Protein AF-A0A955VYK1-F1 (afdb_monomer)

Solvent-accessible surface area (backbone atoms only — not comparable to full-atom values): 4616 Å² total; per-residue (Å²): 111,44,52,35,89,85,80,61,48,80,57,31,43,59,55,96,67,14,25,39,34,69,56,90,92,47,73,46,77,44,62,56,90,43,77,46,80,45,62,39,81,52,85,93,63,51,50,78,36,80,42,64,17,41,79,82,73,75,78,75,81,74,79,79,76,81,78,79,79,84,129

Secondary structure (DSSP, 8-state):
-EE-TTT--EEEEE-SSEEEEEETTEEEEEESS-EEEEE--STTT--EEEEESSPPPPPPPPPPPP-PPP-

pLDDT: mean 86.68, std 11.27, range [62.16, 98.19]

Structure (mmCIF, N/CA/C/O backbone):
data_AF-A0A955VYK1-F1
#
_entry.id   AF-A0A955VYK1-F1
#
loop_
_atom_site.group_PDB
_atom_site.id
_atom_site.type_symbol
_atom_site.label_atom_id
_atom_site.label_alt_id
_atom_site.label_comp_id
_atom_site.label_asym_id
_atom_site.label_entity_id
_atom_site.label_seq_id
_atom_site.pdbx_PDB_ins_code
_atom_site.Cartn_x
_atom_site.Cartn_y
_atom_site.Cartn_z
_atom_site.occupancy
_atom_site.B_iso_or_equiv
_atom_site.auth_seq_id
_atom_site.auth_comp_id
_atom_site.auth_asym_id
_atom_site.auth_atom_id
_atom_site.pdbx_PDB_model_num
ATOM 1 N N . ASP A 1 1 ? 9.474 -4.153 5.651 1.00 90.56 1 ASP A N 1
ATOM 2 C CA . ASP A 1 1 ? 8.048 -3.889 5.944 1.00 90.56 1 ASP A CA 1
ATOM 3 C C . ASP A 1 1 ? 7.650 -2.471 5.577 1.00 90.56 1 ASP A C 1
ATOM 5 O O . ASP A 1 1 ? 8.399 -1.543 5.853 1.00 90.56 1 ASP A O 1
ATOM 9 N N . CYS A 1 2 ? 6.467 -2.300 4.990 1.00 92.69 2 CYS A N 1
ATOM 10 C CA . CYS A 1 2 ? 5.874 -0.998 4.702 1.00 92.69 2 CYS A CA 1
ATOM 11 C C . CYS A 1 2 ? 4.844 -0.664 5.783 1.00 92.69 2 CYS A C 1
ATOM 13 O O . CYS A 1 2 ? 3.820 -1.341 5.919 1.00 92.69 2 CYS A O 1
ATOM 15 N N . ARG A 1 3 ? 5.123 0.376 6.570 1.00 95.94 3 ARG A N 1
ATOM 16 C CA . ARG A 1 3 ? 4.277 0.812 7.684 1.00 95.94 3 ARG A CA 1
ATOM 17 C C . ARG A 1 3 ? 3.603 2.139 7.371 1.00 95.94 3 ARG A C 1
ATOM 19 O O . ARG A 1 3 ? 4.124 2.947 6.609 1.00 95.94 3 ARG A O 1
ATOM 26 N N . CYS A 1 4 ? 2.445 2.356 7.979 1.00 97.06 4 CYS A N 1
ATOM 27 C CA . CYS A 1 4 ? 1.751 3.628 7.919 1.00 97.06 4 CYS A CA 1
ATOM 28 C C . CYS A 1 4 ? 2.628 4.726 8.525 1.00 97.06 4 CYS A C 1
ATOM 30 O O . CYS A 1 4 ? 3.022 4.622 9.687 1.00 97.06 4 CYS A O 1
ATOM 32 N N . LYS A 1 5 ? 2.862 5.800 7.767 1.00 96.81 5 LYS A N 1
ATOM 33 C CA . LYS A 1 5 ? 3.681 6.944 8.188 1.00 96.81 5 LYS A CA 1
ATOM 34 C C . LYS A 1 5 ? 3.130 7.702 9.401 1.00 96.81 5 LYS A C 1
ATOM 36 O O . LYS A 1 5 ? 3.878 8.422 10.042 1.00 96.81 5 LYS A O 1
ATOM 41 N N . ALA A 1 6 ? 1.838 7.548 9.706 1.00 97.69 6 ALA A N 1
ATOM 42 C CA . ALA A 1 6 ? 1.185 8.236 10.821 1.00 97.69 6 ALA A CA 1
ATOM 43 C C . ALA A 1 6 ? 1.092 7.383 12.096 1.00 97.69 6 ALA A C 1
ATOM 45 O O . ALA A 1 6 ? 1.458 7.841 13.169 1.00 97.69 6 ALA A O 1
ATOM 46 N N . CYS A 1 7 ? 0.595 6.143 12.004 1.00 97.12 7 CYS A N 1
ATOM 47 C CA . CYS A 1 7 ? 0.330 5.308 13.189 1.00 97.12 7 CYS A CA 1
ATOM 48 C C . CYS A 1 7 ? 1.227 4.070 13.314 1.00 97.12 7 CYS A C 1
ATOM 50 O O . CYS A 1 7 ? 1.011 3.246 14.203 1.00 97.12 7 CYS A O 1
ATOM 52 N N . GLY A 1 8 ? 2.170 3.873 12.389 1.00 96.50 8 GLY A N 1
ATOM 53 C CA . GLY A 1 8 ? 3.108 2.749 12.405 1.00 96.50 8 GLY A CA 1
ATOM 54 C C . GLY A 1 8 ? 2.504 1.374 12.096 1.00 96.50 8 GLY A C 1
ATOM 55 O O . GLY A 1 8 ? 3.238 0.388 12.068 1.00 96.50 8 GLY A O 1
ATOM 56 N N . ALA A 1 9 ? 1.194 1.277 11.840 1.00 96.31 9 ALA A N 1
ATOM 57 C CA . ALA A 1 9 ? 0.545 0.012 11.499 1.00 96.31 9 ALA A CA 1
ATOM 58 C C . ALA A 1 9 ? 1.174 -0.617 10.246 1.00 96.31 9 ALA A C 1
ATOM 60 O O . ALA A 1 9 ? 1.437 0.079 9.265 1.00 96.31 9 ALA A O 1
ATOM 61 N N . LEU A 1 10 ? 1.391 -1.934 10.260 1.00 95.62 10 LEU A N 1
ATOM 62 C CA . LEU A 1 10 ? 1.885 -2.665 9.095 1.00 95.62 10 LEU A CA 1
ATOM 63 C C . LEU A 1 10 ? 0.829 -2.648 7.984 1.00 95.62 10 LEU A C 1
ATOM 65 O O . LEU A 1 10 ? -0.289 -3.111 8.199 1.00 95.62 10 LEU A O 1
ATOM 69 N N . LEU A 1 11 ? 1.183 -2.118 6.814 1.00 95.25 11 LEU A N 1
ATOM 70 C CA . LEU A 1 11 ? 0.294 -2.048 5.651 1.00 95.25 11 LEU A CA 1
ATOM 71 C C . LEU A 1 11 ? 0.610 -3.139 4.631 1.00 95.25 11 LEU A C 1
ATOM 73 O O . LEU A 1 11 ? -0.301 -3.716 4.046 1.00 95.25 11 LEU A O 1
ATOM 77 N N . ALA A 1 12 ? 1.895 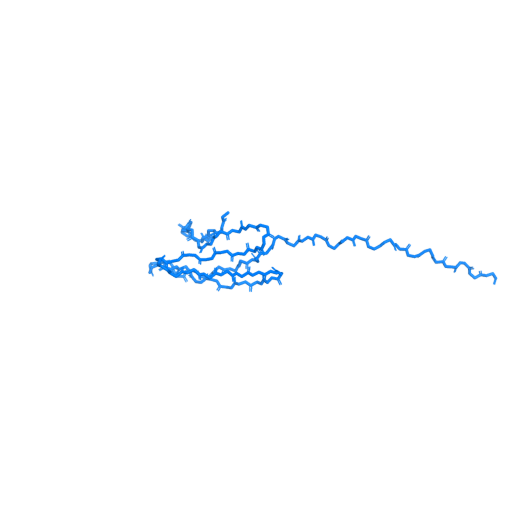-3.421 4.429 1.00 94.88 12 ALA A N 1
ATOM 78 C CA . ALA A 1 12 ? 2.358 -4.399 3.460 1.00 94.88 12 ALA A CA 1
ATOM 79 C C . ALA A 1 12 ? 3.750 -4.918 3.825 1.00 94.88 12 ALA A C 1
ATOM 81 O O . ALA A 1 12 ? 4.496 -4.280 4.576 1.00 94.88 12 ALA A O 1
ATOM 82 N N . LYS A 1 13 ? 4.126 -6.051 3.244 1.00 93.44 13 LYS A N 1
ATOM 83 C CA . LYS A 1 13 ? 5.507 -6.532 3.205 1.00 93.44 13 LYS A CA 1
ATOM 84 C C . LYS A 1 13 ? 6.073 -6.282 1.817 1.00 93.44 13 LYS A C 1
ATOM 86 O O . LYS A 1 13 ? 5.363 -6.446 0.834 1.00 93.44 13 LYS A O 1
ATOM 91 N N . ARG A 1 14 ? 7.333 -5.867 1.756 1.00 91.31 14 ARG A N 1
ATOM 92 C CA . ARG A 1 14 ? 8.076 -5.727 0.503 1.00 91.31 14 ARG A CA 1
ATOM 93 C C . ARG A 1 14 ? 9.151 -6.799 0.478 1.00 91.31 14 ARG A C 1
ATOM 95 O O . ARG A 1 14 ? 9.873 -6.936 1.467 1.00 91.31 14 ARG A O 1
ATOM 102 N N . ASP A 1 15 ? 9.236 -7.516 -0.626 1.00 86.06 15 ASP A N 1
ATOM 103 C CA . ASP A 1 15 ? 10.246 -8.525 -0.919 1.00 86.06 15 ASP A CA 1
ATOM 104 C C . ASP A 1 15 ? 10.934 -8.201 -2.260 1.00 86.06 15 ASP A C 1
ATOM 106 O O . ASP A 1 15 ? 10.809 -7.087 -2.777 1.00 86.06 15 ASP A O 1
ATOM 110 N N . ARG A 1 16 ? 11.748 -9.128 -2.781 1.00 79.06 16 ARG A N 1
ATOM 111 C CA . ARG A 1 16 ? 12.466 -8.926 -4.050 1.00 79.06 16 ARG A CA 1
ATOM 112 C C . ARG A 1 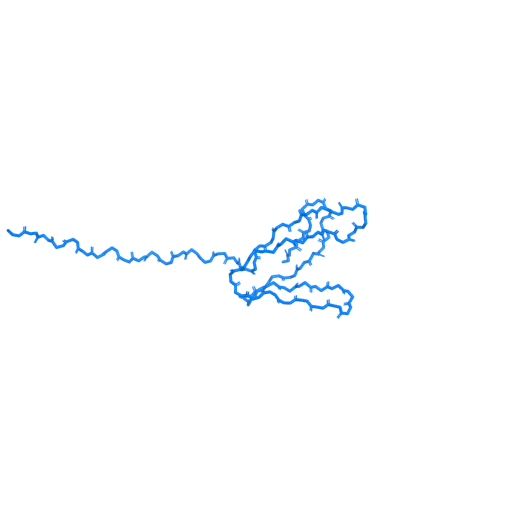16 ? 11.531 -8.929 -5.258 1.00 79.06 16 ARG A C 1
ATOM 114 O O . ARG A 1 16 ? 11.840 -8.286 -6.260 1.00 79.06 16 ARG A O 1
ATOM 121 N N . ASP A 1 17 ? 10.409 -9.629 -5.163 1.00 78.81 17 ASP A N 1
ATOM 122 C CA . ASP A 1 17 ? 9.497 -9.848 -6.276 1.00 78.81 17 ASP A CA 1
ATOM 123 C C . ASP A 1 17 ? 8.427 -8.753 -6.351 1.00 78.81 17 ASP A C 1
ATOM 125 O O . ASP A 1 17 ? 8.000 -8.382 -7.454 1.00 78.81 17 ASP A O 1
ATOM 129 N N . GLY A 1 18 ? 8.090 -8.146 -5.211 1.00 88.12 18 GLY A N 1
ATOM 130 C CA . GLY A 1 18 ? 7.288 -6.934 -5.138 1.00 88.12 18 GLY A CA 1
ATOM 131 C C . GLY A 1 18 ? 6.725 -6.636 -3.749 1.00 88.12 18 GLY A C 1
ATOM 132 O O . GLY A 1 18 ? 7.408 -6.715 -2.726 1.00 88.12 18 GLY A O 1
ATOM 133 N N . LEU A 1 19 ? 5.457 -6.224 -3.724 1.00 92.81 19 LEU A N 1
ATOM 134 C CA . LEU A 1 19 ? 4.736 -5.823 -2.521 1.00 92.81 19 LEU A CA 1
ATOM 135 C C . LEU A 1 19 ? 3.567 -6.764 -2.253 1.00 92.81 19 LEU A C 1
ATOM 137 O O . LEU A 1 19 ? 2.696 -6.940 -3.098 1.00 92.81 19 LEU A O 1
ATOM 141 N N . THR A 1 20 ? 3.492 -7.284 -1.036 1.00 94.56 20 THR A N 1
ATOM 142 C CA . THR A 1 20 ? 2.393 -8.128 -0.575 1.00 94.56 20 THR A CA 1
ATOM 143 C C . THR A 1 20 ? 1.581 -7.407 0.501 1.00 94.56 20 THR A C 1
ATOM 145 O O . THR A 1 20 ? 2.086 -7.092 1.581 1.00 94.56 20 THR A O 1
ATOM 148 N N . ILE A 1 21 ? 0.299 -7.171 0.232 1.00 93.69 21 ILE A N 1
ATOM 149 C CA . ILE A 1 21 ? -0.679 -6.591 1.162 1.00 93.69 21 ILE A CA 1
ATOM 150 C C . ILE A 1 21 ? -1.557 -7.733 1.683 1.00 93.69 21 ILE A C 1
ATOM 152 O O . ILE A 1 21 ? -2.193 -8.426 0.895 1.00 93.69 21 ILE A O 1
ATOM 156 N N . ARG A 1 22 ? -1.607 -7.940 3.005 1.00 94.06 22 ARG A N 1
ATOM 157 C CA . ARG A 1 22 ? -2.419 -8.996 3.643 1.00 94.06 22 ARG A CA 1
ATOM 158 C C . ARG A 1 22 ? -3.352 -8.409 4.683 1.00 94.06 22 ARG A C 1
ATOM 160 O O . ARG A 1 22 ? -2.876 -7.705 5.572 1.00 94.06 22 ARG A O 1
ATOM 167 N N . ARG A 1 23 ? -4.649 -8.708 4.596 1.00 90.94 23 ARG A N 1
ATOM 168 C CA . ARG A 1 23 ? -5.694 -8.234 5.516 1.00 90.94 23 ARG A CA 1
ATOM 169 C C . ARG A 1 23 ? -6.757 -9.314 5.719 1.00 90.94 23 ARG A C 1
ATOM 171 O O . ARG A 1 23 ? -7.525 -9.591 4.808 1.00 90.94 23 ARG A O 1
ATOM 178 N N . GLY A 1 24 ? -6.809 -9.893 6.920 1.00 88.06 24 GLY A N 1
ATOM 179 C CA . GLY A 1 24 ? -7.621 -11.093 7.154 1.00 88.06 24 GLY A CA 1
ATOM 180 C C . GLY A 1 24 ? -7.198 -12.195 6.182 1.00 88.06 24 GLY A C 1
ATOM 181 O O . GLY A 1 24 ? -5.997 -12.415 6.004 1.00 88.06 24 GLY A O 1
ATOM 182 N N . ASP A 1 25 ? -8.171 -12.784 5.494 1.00 91.81 25 ASP A N 1
ATOM 183 C CA . ASP A 1 25 ? -7.946 -13.818 4.477 1.00 91.81 25 ASP A CA 1
ATOM 184 C C . ASP A 1 25 ? -7.632 -13.244 3.083 1.00 91.81 25 ASP A C 1
ATOM 186 O O . ASP A 1 25 ? -7.281 -13.979 2.162 1.00 91.81 25 ASP A O 1
ATOM 190 N N . MET A 1 26 ? -7.706 -11.918 2.910 1.00 93.06 26 MET A N 1
ATOM 191 C CA . MET A 1 26 ? -7.367 -11.255 1.652 1.00 93.06 26 MET A CA 1
ATOM 192 C C . MET A 1 26 ? -5.854 -11.049 1.533 1.00 93.06 26 MET A C 1
ATOM 194 O O . M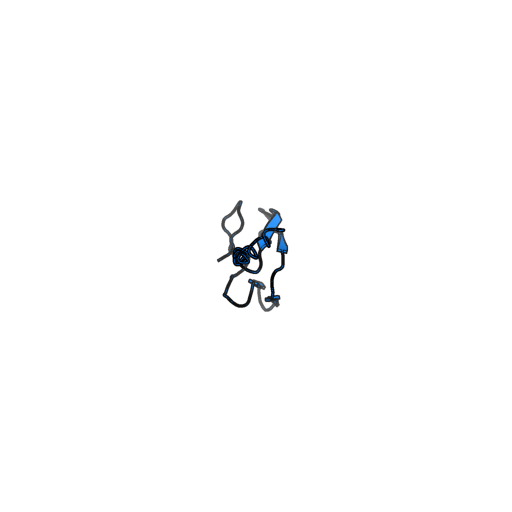ET A 1 26 ? -5.222 -10.412 2.385 1.00 93.06 26 MET A O 1
ATOM 198 N N . GLN A 1 27 ? -5.286 -11.505 0.416 1.00 93.62 27 GLN A N 1
ATOM 199 C CA . GLN A 1 27 ? -3.915 -11.217 0.007 1.00 93.62 27 GLN A CA 1
ATOM 200 C C . GLN A 1 27 ? -3.891 -10.623 -1.403 1.00 93.62 27 GLN A C 1
ATOM 202 O O . GLN A 1 27 ? -4.495 -11.160 -2.325 1.00 93.62 27 GLN A O 1
ATOM 207 N N . VAL A 1 28 ? -3.149 -9.529 -1.565 1.00 92.75 28 VAL A N 1
ATOM 208 C CA . VAL A 1 28 ? -2.856 -8.901 -2.856 1.00 92.75 28 VAL A CA 1
ATOM 209 C C . VAL A 1 28 ? -1.349 -8.853 -3.028 1.00 92.75 28 VAL A C 1
ATOM 211 O O . VAL A 1 28 ? -0.634 -8.439 -2.114 1.00 92.75 28 VAL A O 1
ATOM 214 N N . VAL A 1 29 ? -0.879 -9.258 -4.202 1.00 92.88 29 VAL A N 1
ATOM 215 C CA . VAL A 1 29 ? 0.529 -9.197 -4.591 1.00 92.88 29 VAL A CA 1
ATOM 216 C C . VAL A 1 29 ? 0.652 -8.222 -5.754 1.00 92.88 29 VAL A C 1
ATOM 218 O O . VAL A 1 29 ? -0.071 -8.334 -6.740 1.00 92.88 29 VAL A O 1
ATOM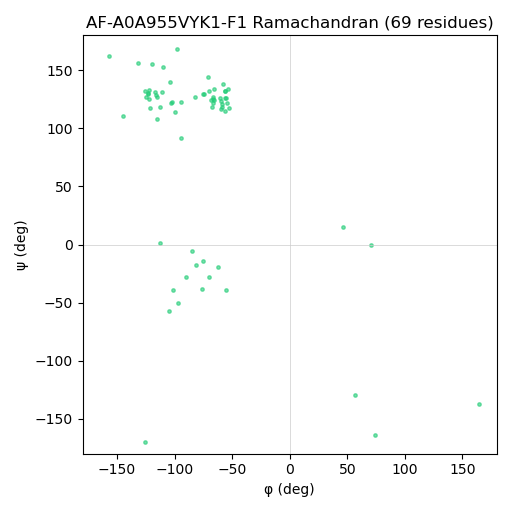 221 N N . VAL A 1 30 ? 1.549 -7.250 -5.620 1.00 92.00 30 VAL A N 1
ATOM 222 C CA . VAL A 1 30 ? 1.869 -6.261 -6.650 1.00 92.00 30 VAL A CA 1
ATOM 223 C C . VAL A 1 30 ? 3.312 -6.474 -7.079 1.00 92.00 30 VAL A C 1
ATOM 225 O O . VAL A 1 30 ? 4.238 -6.182 -6.321 1.00 92.00 30 VAL A O 1
ATOM 228 N N . SER A 1 31 ? 3.492 -6.994 -8.288 1.00 88.38 31 SER A N 1
ATOM 229 C CA . SER A 1 31 ? 4.796 -7.327 -8.869 1.00 88.38 31 SER A CA 1
ATOM 230 C C . SER A 1 31 ? 5.308 -6.232 -9.812 1.00 88.38 31 SER A C 1
ATOM 232 O O . SER A 1 31 ? 4.571 -5.323 -10.192 1.00 88.38 31 SER A O 1
ATOM 234 N N . GLY A 1 32 ? 6.581 -6.332 -10.202 1.00 84.44 32 GLY A N 1
ATOM 235 C CA . GLY A 1 32 ? 7.231 -5.381 -11.112 1.00 84.44 32 GLY A CA 1
ATOM 236 C C . GLY A 1 32 ? 7.548 -4.035 -10.458 1.00 84.44 32 GLY A C 1
ATOM 237 O O . GLY A 1 32 ? 7.542 -3.930 -9.231 1.00 84.44 32 GLY A O 1
ATOM 238 N N . ASP A 1 33 ? 7.824 -3.020 -11.277 1.00 85.50 33 ASP A N 1
ATOM 239 C CA . ASP A 1 33 ? 8.097 -1.644 -10.847 1.00 85.50 33 ASP A CA 1
ATOM 240 C C . ASP A 1 33 ? 6.807 -0.823 -10.888 1.00 85.50 33 ASP A C 1
ATOM 242 O O . ASP A 1 33 ? 6.407 -0.271 -11.908 1.00 85.50 33 ASP A O 1
ATOM 246 N N . SER A 1 34 ? 6.106 -0.797 -9.763 1.00 86.44 34 SER A N 1
ATOM 247 C CA . SER A 1 34 ? 4.799 -0.168 -9.607 1.00 86.44 34 SER A CA 1
ATOM 248 C C . SER A 1 34 ? 4.772 0.717 -8.371 1.00 86.44 34 SER A C 1
ATOM 250 O O . SER A 1 34 ? 5.518 0.522 -7.412 1.00 86.44 3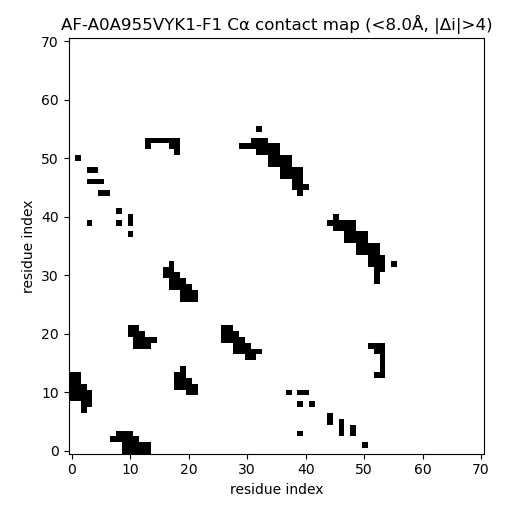4 SER A O 1
ATOM 252 N N . THR A 1 35 ? 3.869 1.693 -8.370 1.00 91.31 35 THR A N 1
ATOM 253 C CA . THR A 1 35 ? 3.577 2.511 -7.191 1.00 91.31 35 THR A CA 1
ATOM 254 C C . THR A 1 35 ? 2.132 2.289 -6.781 1.00 91.31 35 THR A C 1
ATOM 256 O O . THR A 1 35 ? 1.230 2.343 -7.611 1.00 91.31 35 THR A O 1
ATOM 259 N N . VAL A 1 36 ? 1.911 2.032 -5.495 1.00 92.12 36 VAL A N 1
ATOM 260 C CA . VAL A 1 36 ? 0.604 1.689 -4.933 1.00 92.12 36 VAL A CA 1
ATOM 261 C C . VAL A 1 36 ? 0.252 2.682 -3.840 1.00 92.12 36 VAL A C 1
ATOM 263 O O . VAL A 1 36 ? 1.041 2.920 -2.927 1.00 92.12 36 VAL A O 1
ATOM 266 N N . ALA A 1 37 ? -0.956 3.232 -3.896 1.00 94.31 37 ALA A N 1
ATOM 267 C CA . ALA A 1 37 ? -1.508 4.024 -2.811 1.00 94.31 37 ALA A CA 1
ATOM 268 C C . ALA A 1 37 ? -2.365 3.127 -1.905 1.00 94.31 37 ALA A C 1
ATOM 270 O O . ALA A 1 37 ? -3.313 2.489 -2.356 1.00 94.31 37 ALA A O 1
ATOM 271 N N . VAL A 1 38 ? -2.025 3.069 -0.618 1.00 94.31 38 VAL A N 1
ATOM 272 C CA . VAL A 1 38 ? -2.716 2.276 0.400 1.00 94.31 38 VAL A CA 1
ATOM 273 C C . VAL A 1 38 ? -3.208 3.198 1.505 1.00 94.31 38 VAL A C 1
ATOM 275 O O . VAL A 1 38 ? -2.426 3.829 2.223 1.00 94.31 38 VAL A O 1
ATOM 278 N N . THR A 1 39 ? -4.522 3.252 1.677 1.00 96.44 39 THR A N 1
ATOM 279 C CA . THR A 1 39 ? -5.143 3.924 2.818 1.00 96.44 39 THR A CA 1
ATOM 280 C C . THR A 1 39 ? -4.985 3.061 4.062 1.00 96.44 39 THR A C 1
ATOM 282 O O . THR A 1 39 ? -5.299 1.869 4.053 1.00 96.44 39 THR A O 1
ATOM 285 N N . CYS A 1 40 ? -4.497 3.654 5.154 1.00 96.06 40 CYS A N 1
ATOM 286 C CA . CYS A 1 40 ? -4.372 2.958 6.426 1.00 96.06 40 CYS A CA 1
ATOM 287 C C . CYS A 1 40 ? -5.731 2.408 6.857 1.00 96.06 40 CYS A C 1
ATOM 289 O O . CYS A 1 40 ? -6.736 3.113 6.863 1.00 96.06 40 CYS A O 1
ATOM 291 N N . TYR A 1 41 ? -5.750 1.145 7.252 1.00 94.56 41 TYR A N 1
ATOM 292 C CA . TYR A 1 41 ? -6.996 0.461 7.545 1.00 94.56 41 TYR A CA 1
ATOM 293 C C . TYR A 1 41 ? -7.574 0.733 8.921 1.00 94.56 41 TYR A C 1
ATOM 295 O O . TYR A 1 41 ? -8.724 0.390 9.170 1.00 94.56 41 TYR A O 1
ATOM 303 N N . ARG A 1 42 ? -6.761 1.254 9.843 1.00 95.38 42 ARG A N 1
ATOM 304 C CA . ARG A 1 42 ? -7.244 1.597 11.176 1.00 95.38 42 ARG A CA 1
ATOM 305 C C . ARG A 1 42 ? -8.228 2.747 11.030 1.00 95.38 42 ARG A C 1
ATOM 307 O O . ARG A 1 42 ? -7.847 3.795 10.505 1.00 95.38 42 ARG A O 1
ATOM 314 N N . ASP A 1 43 ? -9.438 2.564 11.550 1.00 95.00 43 ASP A N 1
ATOM 315 C CA . ASP A 1 43 ? -10.529 3.534 11.417 1.00 95.00 43 ASP A CA 1
ATOM 316 C C . ASP A 1 43 ? -10.166 4.926 1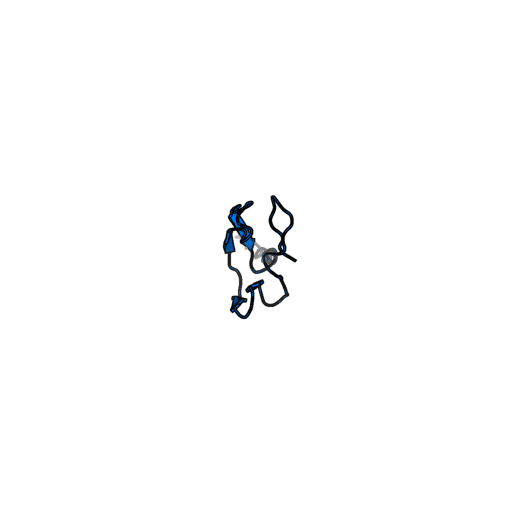1.918 1.00 95.00 43 ASP A C 1
ATOM 318 O O . ASP A 1 43 ? -10.480 5.913 11.267 1.00 95.00 43 ASP A O 1
ATOM 322 N N . ARG A 1 44 ? -9.416 5.014 13.021 1.00 96.38 44 ARG A N 1
ATOM 323 C CA . ARG A 1 44 ? -8.967 6.301 13.573 1.00 96.38 44 ARG A CA 1
ATOM 324 C C . ARG A 1 44 ? -7.824 6.963 12.799 1.00 96.38 44 ARG A C 1
ATOM 326 O O . ARG A 1 44 ? -7.517 8.115 13.064 1.00 96.38 44 ARG A O 1
ATOM 333 N N . CYS A 1 45 ? -7.142 6.242 11.907 1.00 97.69 45 CYS A N 1
ATOM 334 C CA . CYS A 1 45 ? -5.949 6.753 11.229 1.00 97.69 45 CYS A CA 1
ATOM 335 C C . CYS A 1 45 ? -6.230 7.148 9.782 1.00 97.69 45 CYS A C 1
ATOM 337 O O . CYS A 1 45 ? -5.936 8.279 9.415 1.00 97.69 45 CYS A O 1
ATOM 339 N N . ARG A 1 46 ? -6.728 6.214 8.955 1.00 97.25 46 ARG A N 1
ATOM 340 C CA . ARG A 1 46 ? -7.099 6.424 7.535 1.00 97.25 46 ARG A CA 1
ATOM 341 C C . ARG A 1 46 ? -6.089 7.192 6.659 1.00 97.25 46 ARG A C 1
ATOM 343 O O . ARG A 1 46 ? -6.411 7.592 5.549 1.00 97.25 46 ARG A O 1
ATOM 350 N N . THR A 1 47 ? -4.844 7.358 7.098 1.00 98.19 47 THR A N 1
ATOM 351 C CA . THR A 1 47 ? -3.821 8.100 6.360 1.00 98.19 47 THR A CA 1
ATOM 352 C C . THR A 1 47 ? -3.469 7.385 5.058 1.00 98.19 47 THR A C 1
ATOM 354 O O . THR A 1 47 ? -3.208 6.179 5.066 1.00 98.19 47 THR A O 1
ATOM 357 N N . LEU A 1 48 ? -3.403 8.129 3.954 1.00 97.75 48 LEU A N 1
ATOM 358 C CA . LEU A 1 48 ? -2.936 7.623 2.665 1.00 97.75 48 LEU A CA 1
ATOM 359 C C . LEU A 1 48 ? -1.409 7.448 2.666 1.00 97.75 48 LEU A C 1
ATOM 361 O O . LEU A 1 48 ? -0.661 8.360 3.031 1.00 97.75 48 LEU A O 1
ATOM 365 N N . ASN A 1 49 ? -0.945 6.271 2.251 1.00 96.56 49 ASN A N 1
ATOM 366 C CA . ASN A 1 49 ? 0.468 5.923 2.146 1.00 96.56 49 ASN A CA 1
ATOM 367 C C . ASN A 1 49 ? 0.783 5.490 0.719 1.00 96.56 49 ASN A C 1
ATOM 369 O O . ASN A 1 49 ? 0.107 4.624 0.181 1.00 96.56 49 ASN A O 1
ATOM 373 N N . VAL A 1 50 ? 1.823 6.065 0.126 1.00 95.25 50 VAL A N 1
ATOM 374 C CA . VAL A 1 50 ? 2.277 5.701 -1.217 1.00 95.25 50 VAL A CA 1
ATOM 375 C C . VAL A 1 50 ? 3.501 4.805 -1.078 1.00 95.25 50 VAL A C 1
ATOM 377 O O . VAL A 1 50 ? 4.472 5.171 -0.418 1.00 95.25 50 VAL A O 1
ATOM 380 N N . LEU A 1 51 ? 3.425 3.606 -1.646 1.00 92.12 51 LEU A N 1
ATOM 381 C CA . LEU A 1 51 ? 4.418 2.549 -1.526 1.00 92.12 51 LEU A CA 1
ATOM 382 C C . LEU A 1 51 ? 4.914 2.166 -2.920 1.00 92.12 51 LEU A C 1
ATOM 384 O O . LEU A 1 51 ? 4.122 1.776 -3.771 1.00 92.12 51 LEU A O 1
ATOM 388 N N . ALA A 1 52 ? 6.225 2.212 -3.142 1.00 89.88 52 ALA A N 1
ATOM 389 C CA . ALA A 1 52 ? 6.826 1.552 -4.301 1.00 89.88 52 ALA A CA 1
ATOM 390 C C . ALA A 1 52 ? 6.787 0.021 -4.117 1.00 89.88 52 ALA A C 1
ATOM 392 O O . ALA A 1 52 ? 6.934 -0.465 -2.990 1.00 89.88 52 ALA A O 1
ATOM 393 N N . SER A 1 53 ? 6.579 -0.753 -5.178 1.00 83.69 53 SER A N 1
ATOM 394 C CA . SER A 1 53 ? 6.589 -2.220 -5.101 1.00 83.69 53 SER A CA 1
ATOM 395 C C . SER A 1 53 ? 8.003 -2.775 -4.996 1.00 83.69 53 SER A C 1
ATOM 397 O O . SER A 1 53 ? 8.244 -3.686 -4.213 1.00 83.69 53 SER A O 1
ATOM 399 N N . ARG A 1 54 ? 8.954 -2.170 -5.706 1.00 77.69 54 ARG A N 1
ATOM 400 C CA . ARG A 1 54 ? 10.382 -2.465 -5.622 1.00 77.69 54 ARG A CA 1
ATOM 401 C C . ARG A 1 54 ? 11.139 -1.226 -5.179 1.00 77.69 54 ARG A C 1
ATOM 403 O O . ARG A 1 54 ? 10.676 -0.096 -5.330 1.00 77.69 54 ARG A O 1
ATOM 410 N N . THR A 1 55 ? 12.302 -1.442 -4.578 1.00 68.44 55 THR A N 1
ATOM 411 C CA . THR A 1 55 ? 13.279 -0.358 -4.470 1.00 68.44 55 THR A CA 1
ATOM 412 C C . THR A 1 55 ? 13.761 -0.084 -5.891 1.00 68.44 55 THR A C 1
ATOM 414 O O . THR A 1 55 ? 14.196 -1.045 -6.527 1.00 68.44 55 THR A O 1
ATOM 417 N N . PRO A 1 56 ? 13.669 1.158 -6.405 1.00 62.16 56 PRO A N 1
ATOM 418 C CA . PRO A 1 56 ? 14.176 1.469 -7.731 1.00 62.16 56 PRO A CA 1
ATOM 419 C C . PRO A 1 56 ? 15.629 1.010 -7.813 1.00 62.16 56 PRO A C 1
ATOM 421 O O . PRO A 1 56 ? 16.467 1.470 -7.033 1.00 62.16 56 PRO A O 1
ATOM 424 N N . MET A 1 57 ? 15.920 0.067 -8.706 1.00 63.22 57 MET A N 1
ATOM 425 C CA . MET A 1 57 ? 17.304 -0.187 -9.070 1.00 63.22 57 MET A CA 1
ATOM 426 C C . MET A 1 57 ? 17.776 1.077 -9.794 1.00 63.22 57 MET A C 1
ATOM 428 O O . MET A 1 57 ? 17.080 1.525 -10.711 1.00 63.22 57 MET A O 1
ATOM 432 N N . PRO A 1 58 ? 18.893 1.704 -9.381 1.00 65.00 58 PRO A N 1
ATOM 433 C CA . PRO A 1 58 ? 19.458 2.794 -10.158 1.00 65.00 58 PRO A CA 1
ATOM 434 C C . PRO A 1 58 ? 19.650 2.286 -11.591 1.00 65.00 58 PRO A C 1
ATOM 436 O O . PR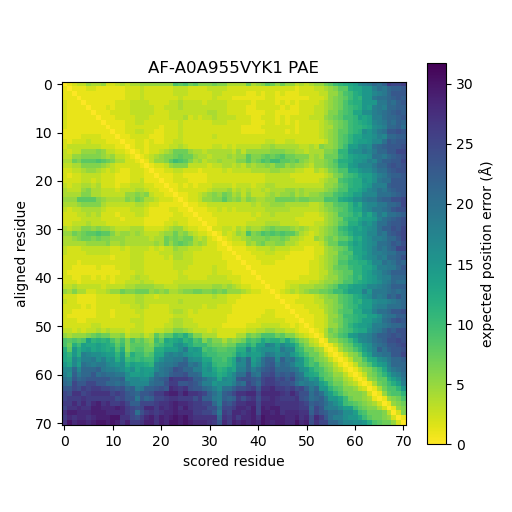O A 1 58 ? 20.136 1.159 -11.746 1.00 65.00 58 PRO A O 1
ATOM 439 N N . PRO A 1 59 ? 19.262 3.048 -12.630 1.00 70.00 59 PRO A N 1
ATOM 440 C CA . PRO A 1 59 ? 19.545 2.632 -13.993 1.00 70.00 59 PRO A CA 1
ATOM 441 C C . PRO A 1 59 ? 21.051 2.397 -14.100 1.00 70.00 59 PRO A C 1
ATOM 443 O O . PRO A 1 59 ? 21.845 3.258 -13.711 1.00 70.00 59 PRO A O 1
ATOM 446 N N . THR A 1 60 ? 21.447 1.214 -14.567 1.00 70.56 60 THR A N 1
ATOM 447 C CA . THR A 1 60 ? 22.850 0.909 -14.837 1.00 70.56 60 THR A CA 1
ATOM 448 C C . THR A 1 60 ? 23.367 1.997 -15.780 1.00 70.56 60 THR A C 1
ATOM 450 O O . THR A 1 60 ? 22.758 2.187 -16.837 1.00 70.56 60 THR A O 1
ATOM 453 N N . PRO A 1 61 ? 24.419 2.756 -15.422 1.00 72.62 61 PRO A N 1
ATOM 454 C CA . PRO A 1 61 ? 24.931 3.791 -16.303 1.00 72.62 61 PRO A CA 1
ATOM 455 C C . PRO A 1 61 ? 25.359 3.128 -17.612 1.00 72.62 61 PRO A C 1
ATOM 457 O O . PRO A 1 61 ? 26.233 2.261 -17.625 1.00 72.62 61 PRO A O 1
ATOM 460 N N . VAL A 1 62 ? 24.695 3.498 -18.707 1.00 76.25 62 VAL A N 1
ATOM 461 C CA . VAL A 1 62 ? 25.071 3.042 -20.045 1.00 76.25 62 VAL A CA 1
ATOM 462 C C . VAL A 1 62 ? 26.450 3.640 -20.333 1.00 76.25 62 VAL A C 1
ATOM 464 O O . VAL A 1 62 ? 26.593 4.862 -20.214 1.00 76.25 62 VAL A O 1
ATOM 467 N N . PRO A 1 63 ? 27.477 2.836 -20.668 1.00 73.88 63 PRO A N 1
ATOM 468 C CA . PRO A 1 63 ? 28.780 3.377 -21.025 1.00 73.88 63 PRO A CA 1
ATOM 469 C C . PRO A 1 63 ? 28.606 4.353 -22.188 1.00 73.88 63 PRO A C 1
ATOM 471 O O . PRO A 1 63 ? 28.007 4.005 -23.207 1.00 73.88 63 PRO A O 1
ATOM 474 N N . ALA A 1 64 ? 29.093 5.584 -22.027 1.00 72.69 64 ALA A N 1
ATOM 475 C CA . ALA A 1 64 ? 29.069 6.566 -23.100 1.00 72.69 64 ALA A CA 1
ATOM 476 C C . ALA A 1 64 ? 29.847 6.003 -24.298 1.00 72.69 64 ALA A C 1
ATOM 478 O O . ALA A 1 64 ? 31.028 5.672 -24.176 1.00 72.69 64 ALA A O 1
ATOM 479 N N . LEU A 1 65 ? 29.177 5.872 -25.446 1.00 73.25 65 LEU A N 1
ATOM 480 C CA . LEU A 1 65 ? 29.834 5.518 -26.701 1.00 73.25 65 LEU A CA 1
ATOM 481 C C . LEU A 1 65 ? 30.943 6.547 -26.982 1.00 73.25 65 LEU A C 1
ATOM 483 O O . LEU A 1 65 ? 30.682 7.751 -26.865 1.00 73.25 65 LEU A O 1
ATOM 487 N N . PRO A 1 66 ? 32.169 6.118 -27.338 1.00 68.88 66 PRO A N 1
ATOM 488 C CA . PRO A 1 66 ? 33.231 7.051 -27.674 1.00 68.88 66 PRO A CA 1
ATOM 489 C C . PRO A 1 66 ? 32.783 7.906 -28.862 1.00 68.88 66 PRO A C 1
ATOM 491 O O . PRO A 1 66 ? 32.402 7.388 -29.912 1.00 68.88 66 PRO A O 1
ATOM 494 N N . ARG A 1 67 ? 32.796 9.233 -28.677 1.00 67.44 67 ARG A N 1
ATOM 495 C CA . ARG A 1 67 ? 32.588 10.200 -29.759 1.00 67.44 67 ARG A CA 1
ATOM 496 C C . ARG A 1 67 ? 33.636 9.920 -30.833 1.00 67.44 67 ARG A C 1
ATOM 498 O O . ARG A 1 67 ? 34.825 10.073 -30.571 1.00 67.44 67 ARG A O 1
ATOM 505 N N . ALA A 1 68 ? 33.196 9.500 -32.016 1.00 70.44 68 ALA A N 1
ATOM 506 C CA . ALA A 1 68 ? 34.072 9.390 -33.170 1.00 70.44 68 ALA A CA 1
ATOM 507 C C . ALA A 1 68 ? 34.669 10.775 -33.467 1.00 70.44 68 ALA A C 1
ATOM 509 O O . ALA A 1 68 ? 33.932 11.730 -33.721 1.00 70.44 68 ALA A O 1
ATOM 510 N N . SER A 1 69 ? 35.994 10.890 -33.385 1.00 63.69 69 SER A N 1
ATOM 511 C CA .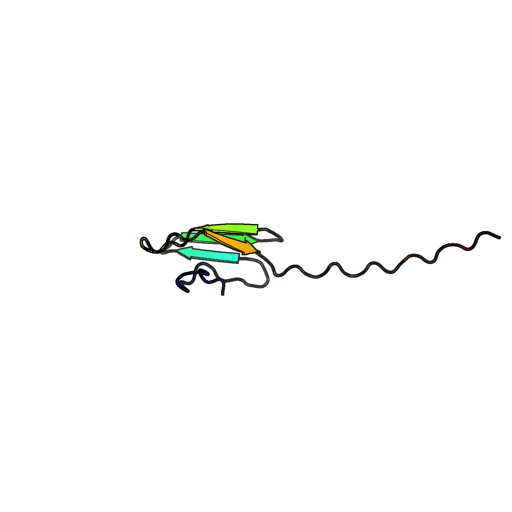 SER A 1 69 ? 36.723 12.062 -33.862 1.00 63.69 69 SER A CA 1
ATOM 512 C C . SER A 1 69 ? 36.610 12.107 -35.383 1.00 63.69 69 SER A C 1
ATOM 514 O O . SER A 1 69 ? 37.040 11.173 -36.058 1.00 63.69 69 SER A O 1
ATOM 516 N N . ALA A 1 70 ? 36.001 13.165 -35.914 1.00 63.25 70 ALA A N 1
ATOM 517 C CA . ALA A 1 70 ? 36.050 13.462 -37.340 1.00 63.25 70 AL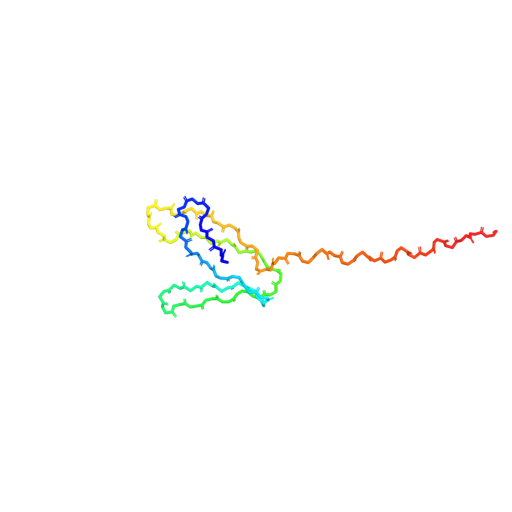A A CA 1
ATOM 518 C C . ALA A 1 70 ? 37.473 13.920 -37.705 1.00 63.25 70 ALA A C 1
ATOM 520 O O . ALA A 1 70 ? 38.059 14.725 -36.975 1.00 63.25 70 ALA A O 1
ATOM 521 N N . ALA A 1 71 ? 38.008 13.342 -38.781 1.00 62.56 71 ALA A N 1
ATOM 522 C CA . ALA A 1 71 ? 39.291 13.682 -39.395 1.00 62.56 71 ALA A CA 1
ATOM 523 C C . ALA A 1 71 ? 39.159 14.879 -40.344 1.00 62.56 71 ALA A C 1
ATOM 525 O O . ALA A 1 71 ? 38.050 15.057 -40.903 1.00 62.56 71 ALA A O 1
#

Sequence (71 aa):
DCRCKACGALLAKRDRDGLTIRRGDMQVVVSGDSTVAVTCYRDRCRTLNVLASRTPMPPTPVPALPRASAA

Mean predicted aligned error: 8.62 Å

Radius of gyration: 19.13 Å; Cα contacts (8 Å, |Δi|>4): 110; chains: 1; bounding box: 50×28×53 Å

Foldseek 3Di:
DDADPPPRHDQWDADAQWIWGDDPPDIDQDGDFDKDWDQDPPPVGRDIDIDTGHDDDPPDPDPPDPDDDDD